Protein AF-A0A356ETX1-F1 (afdb_monomer_lite)

Structure (mmCIF, N/CA/C/O backbone):
data_AF-A0A356ETX1-F1
#
_entry.id   AF-A0A356ETX1-F1
#
loop_
_atom_site.group_PDB
_atom_site.id
_atom_site.type_symbol
_atom_site.label_atom_id
_atom_site.label_alt_id
_atom_site.label_comp_id
_atom_site.label_asym_id
_atom_site.label_entity_id
_atom_site.label_seq_id
_atom_site.pdbx_PDB_ins_code
_atom_site.Cartn_x
_atom_site.Cartn_y
_atom_site.Cartn_z
_atom_site.occupancy
_atom_site.B_iso_or_equiv
_atom_site.auth_seq_id
_atom_site.auth_comp_id
_atom_site.auth_asym_id
_atom_site.auth_atom_id
_atom_site.pdbx_PDB_model_num
ATOM 1 N N . MET A 1 1 ? 10.635 25.408 68.550 1.00 41.34 1 MET A N 1
ATOM 2 C CA . MET A 1 1 ? 9.910 24.562 67.576 1.00 41.34 1 MET A CA 1
ATOM 3 C C . MET A 1 1 ? 9.405 25.458 66.459 1.00 41.34 1 MET A C 1
ATOM 5 O O . MET A 1 1 ? 8.702 26.407 66.769 1.00 41.34 1 MET A O 1
ATOM 9 N N . GLY A 1 2 ? 9.801 25.192 65.211 1.00 39.19 2 GLY A N 1
ATOM 10 C CA . GLY A 1 2 ? 9.292 25.885 64.019 1.00 39.19 2 GLY A CA 1
ATOM 11 C C . GLY A 1 2 ? 10.387 26.223 63.004 1.00 39.19 2 GLY A C 1
ATOM 12 O O . GLY A 1 2 ? 10.872 27.346 62.981 1.00 39.19 2 GLY A O 1
ATOM 13 N N . ASN A 1 3 ? 10.790 25.242 62.192 1.00 39.66 3 ASN A N 1
ATOM 14 C CA . ASN A 1 3 ? 11.638 25.442 61.012 1.00 39.66 3 ASN A CA 1
ATOM 15 C C . ASN A 1 3 ? 10.807 26.075 59.884 1.00 39.66 3 ASN A C 1
ATOM 17 O O . ASN A 1 3 ? 9.763 25.526 59.546 1.00 39.66 3 ASN A O 1
ATOM 21 N N . SER A 1 4 ? 11.313 27.126 59.235 1.00 43.81 4 SER A N 1
ATOM 22 C CA . SER A 1 4 ? 10.838 27.556 57.910 1.00 43.81 4 SER A CA 1
ATOM 23 C C . SER A 1 4 ? 12.033 27.733 56.981 1.00 43.81 4 SER A C 1
ATOM 25 O O . SER A 1 4 ? 12.685 28.773 56.958 1.00 43.81 4 SER A O 1
ATOM 27 N N . ALA A 1 5 ? 12.340 26.673 56.233 1.00 49.62 5 ALA A N 1
ATOM 28 C CA . ALA A 1 5 ? 13.295 26.697 55.137 1.00 49.62 5 ALA A CA 1
ATOM 29 C C . ALA A 1 5 ? 12.621 27.327 53.907 1.00 49.62 5 ALA A C 1
ATOM 31 O O . ALA A 1 5 ? 11.748 26.723 53.287 1.00 49.62 5 ALA A O 1
ATOM 32 N N . GLY A 1 6 ? 13.016 28.553 53.561 1.00 46.97 6 GLY A N 1
ATOM 33 C CA . GLY A 1 6 ? 12.637 29.199 52.306 1.00 46.97 6 GLY A CA 1
ATOM 34 C C . GLY A 1 6 ? 13.369 28.545 51.135 1.00 46.97 6 GLY A C 1
ATOM 35 O O . GLY A 1 6 ? 14.518 28.878 50.849 1.00 46.97 6 GLY A O 1
ATOM 36 N N . GLY A 1 7 ? 12.718 27.586 50.476 1.00 42.19 7 GLY A N 1
ATOM 37 C CA . GLY A 1 7 ? 13.230 26.924 49.278 1.00 42.19 7 GLY A CA 1
ATOM 38 C C . GLY A 1 7 ? 13.263 27.879 48.085 1.00 42.19 7 GLY A C 1
ATOM 39 O O . GLY A 1 7 ? 12.236 28.181 47.484 1.00 42.19 7 GLY A O 1
ATOM 40 N N . ARG A 1 8 ? 14.464 28.355 47.746 1.00 51.53 8 ARG A N 1
ATOM 41 C CA . ARG A 1 8 ? 14.774 29.124 46.536 1.00 51.53 8 ARG A CA 1
ATOM 42 C C . ARG A 1 8 ? 14.664 28.205 45.317 1.00 51.53 8 ARG A C 1
ATOM 44 O O . ARG A 1 8 ? 15.581 27.426 45.059 1.00 51.53 8 ARG A O 1
ATOM 51 N N . TRP A 1 9 ? 13.565 28.295 44.572 1.00 48.69 9 TRP A N 1
ATOM 52 C CA . TRP A 1 9 ? 13.439 27.658 43.259 1.00 48.69 9 TRP A CA 1
ATOM 53 C C . TRP A 1 9 ? 14.529 28.213 42.335 1.00 48.69 9 TRP A C 1
ATOM 55 O O . TRP A 1 9 ? 14.618 29.419 42.106 1.00 48.69 9 TRP A O 1
ATOM 65 N N . ARG A 1 10 ? 15.432 27.340 41.887 1.00 53.22 10 ARG A N 1
ATOM 66 C CA . ARG A 1 10 ? 16.533 27.673 40.981 1.00 53.22 10 ARG A CA 1
ATOM 67 C C . ARG A 1 10 ? 16.029 27.410 39.561 1.00 53.22 10 ARG A C 1
ATOM 69 O O . ARG A 1 10 ? 15.698 26.269 39.255 1.00 53.22 10 ARG A O 1
ATOM 76 N N . ASN A 1 11 ? 15.934 28.447 38.729 1.00 45.84 11 ASN A N 1
ATOM 77 C CA . ASN A 1 11 ? 15.558 28.299 37.323 1.00 45.84 11 ASN A CA 1
ATOM 78 C C . ASN A 1 11 ? 16.663 27.527 36.592 1.00 45.84 11 ASN A C 1
ATOM 80 O O . ASN A 1 11 ? 17.777 28.023 36.440 1.00 45.84 11 ASN A O 1
ATOM 84 N N . VAL A 1 12 ? 16.353 26.300 36.177 1.00 53.78 12 VAL A N 1
ATOM 85 C CA . VAL A 1 12 ? 17.160 25.490 35.256 1.00 53.78 12 VAL A CA 1
ATOM 86 C C . VAL A 1 12 ? 16.820 25.963 33.844 1.00 53.78 12 VAL A C 1
ATOM 88 O O . VAL A 1 12 ? 16.035 25.331 33.151 1.00 53.78 12 VAL A O 1
ATOM 91 N N . GLN A 1 13 ? 17.290 27.150 33.463 1.00 53.28 13 GLN A N 1
ATOM 92 C CA . GLN A 1 13 ? 17.103 27.661 32.096 1.00 53.28 13 GLN A CA 1
ATOM 93 C C . GLN A 1 13 ? 18.390 28.157 31.434 1.00 53.28 13 GLN A C 1
ATOM 95 O O . GLN A 1 13 ? 18.334 28.613 30.300 1.00 53.28 13 GLN A O 1
ATOM 100 N N . ASP A 1 14 ? 19.548 27.966 32.064 1.00 50.66 14 ASP A N 1
ATOM 101 C CA . ASP A 1 14 ? 20.833 28.175 31.397 1.00 50.66 14 ASP A CA 1
ATOM 102 C C . ASP A 1 14 ? 21.378 26.809 30.971 1.00 50.66 14 ASP A C 1
ATOM 104 O O . ASP A 1 14 ? 22.128 26.142 31.685 1.00 50.66 14 ASP A O 1
ATOM 108 N N . SER A 1 15 ? 20.901 26.316 29.834 1.00 53.16 15 SER A N 1
ATOM 109 C CA . SER A 1 15 ? 21.459 25.143 29.163 1.00 53.16 15 SER A CA 1
ATOM 110 C C . SER A 1 15 ? 21.440 25.416 27.665 1.00 53.16 15 SER A C 1
ATOM 112 O O . SER A 1 15 ? 20.419 25.232 27.012 1.00 53.16 15 SER A O 1
ATOM 114 N N . ASP A 1 16 ? 22.582 25.865 27.143 1.00 51.66 16 ASP A N 1
ATOM 115 C CA . ASP A 1 16 ? 22.90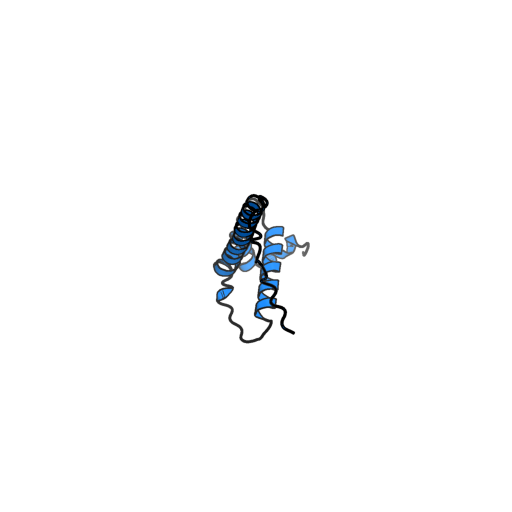7 26.070 25.718 1.00 51.66 16 ASP A CA 1
ATOM 116 C C . ASP A 1 16 ? 22.959 24.735 24.928 1.00 51.66 16 ASP A C 1
ATOM 118 O O . ASP A 1 16 ? 23.848 24.492 24.119 1.00 51.66 16 ASP A O 1
ATOM 122 N N . ALA A 1 17 ? 22.018 23.826 25.191 1.00 53.47 17 ALA A N 1
ATOM 123 C CA . ALA A 1 17 ? 21.971 22.464 24.657 1.00 53.47 17 ALA A CA 1
ATOM 124 C C . ALA A 1 17 ? 20.646 22.163 23.930 1.00 53.47 17 ALA A C 1
ATOM 126 O O . ALA A 1 17 ? 20.170 21.035 23.996 1.00 53.47 17 ALA A O 1
ATOM 127 N N . GLY A 1 18 ? 20.013 23.167 23.314 1.00 54.34 18 GLY A N 1
ATOM 128 C CA . GLY A 1 18 ? 18.612 23.058 22.882 1.00 54.34 18 GLY A CA 1
ATOM 129 C C . GLY A 1 18 ? 18.242 23.785 21.591 1.00 54.34 18 GLY A C 1
ATOM 130 O O . GLY A 1 18 ? 17.168 24.366 21.522 1.00 54.34 18 GLY A O 1
ATOM 131 N N . GLN A 1 19 ? 19.127 23.859 20.591 1.00 53.47 19 GLN A N 1
ATOM 132 C CA . GLN A 1 19 ? 18.744 24.380 19.258 1.00 53.47 19 GLN A CA 1
ATOM 133 C C . GLN A 1 19 ? 19.027 23.391 18.119 1.00 53.47 19 GLN A C 1
ATOM 135 O O . GLN A 1 19 ? 18.406 23.436 17.053 1.00 53.47 19 GLN A O 1
ATOM 140 N N . ASP A 1 20 ? 19.986 22.503 18.325 1.00 54.62 20 ASP A N 1
ATOM 141 C CA . ASP A 1 20 ? 20.451 21.464 17.418 1.00 54.62 20 ASP A CA 1
ATOM 142 C C . ASP A 1 20 ? 19.594 20.185 17.494 1.00 54.62 20 ASP A C 1
ATOM 144 O O 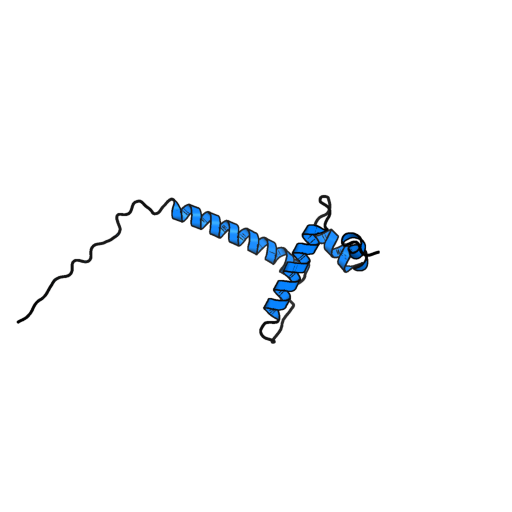. ASP A 1 20 ? 19.405 19.516 16.473 1.00 54.62 20 ASP A O 1
ATOM 148 N N . ASP A 1 21 ? 18.961 19.915 18.637 1.00 63.53 21 ASP A N 1
ATOM 149 C CA . ASP A 1 21 ? 17.955 18.862 18.823 1.00 63.53 21 ASP A CA 1
ATOM 150 C C . ASP A 1 21 ? 16.585 19.237 18.219 1.00 63.53 21 ASP A C 1
ATOM 152 O O . ASP A 1 21 ? 15.960 18.420 17.534 1.00 63.53 21 ASP A O 1
ATOM 156 N N . GLU A 1 22 ? 16.151 20.492 18.364 1.00 63.88 22 GLU A N 1
ATOM 157 C CA . GLU A 1 22 ? 14.875 21.001 17.850 1.00 63.88 22 GLU A CA 1
ATOM 158 C C . GLU A 1 22 ? 14.809 20.949 16.316 1.00 63.88 22 GLU A C 1
ATOM 160 O O . GLU A 1 22 ? 13.785 20.588 15.723 1.00 63.88 22 GLU A O 1
ATOM 165 N N . ARG A 1 23 ? 15.925 21.262 15.641 1.00 69.19 23 ARG A N 1
ATOM 166 C CA . ARG A 1 23 ? 16.029 21.164 14.175 1.00 69.19 23 ARG A CA 1
ATOM 167 C C . ARG A 1 23 ? 15.957 19.717 13.700 1.00 69.19 23 ARG A C 1
ATOM 169 O O . ARG A 1 23 ? 15.261 19.442 12.721 1.00 69.19 23 ARG A O 1
ATOM 176 N N . GLY A 1 24 ? 16.638 18.803 14.394 1.00 76.75 24 GLY A N 1
ATOM 177 C CA . GLY A 1 24 ? 16.587 17.369 14.107 1.00 76.75 24 GLY A CA 1
ATOM 178 C C . GLY A 1 24 ? 15.177 16.802 14.275 1.00 76.75 24 GLY A C 1
ATOM 179 O O . GLY A 1 24 ? 14.675 16.118 13.380 1.00 76.75 24 GLY A O 1
ATOM 180 N N . ALA A 1 25 ? 14.497 17.173 15.362 1.00 78.88 25 ALA A N 1
ATOM 181 C CA . ALA A 1 25 ? 13.109 16.802 15.613 1.00 78.88 25 ALA A CA 1
ATOM 182 C C . ALA A 1 25 ? 12.165 17.341 14.524 1.00 78.88 25 ALA A C 1
ATOM 184 O O . ALA A 1 25 ? 11.345 16.594 13.996 1.00 78.88 25 ALA A O 1
ATOM 185 N N . SER A 1 26 ? 12.310 18.605 14.118 1.00 81.19 26 SER A N 1
ATOM 186 C CA . SER A 1 26 ? 11.483 19.216 13.065 1.00 81.19 26 SER A CA 1
ATOM 187 C C . SER A 1 26 ? 11.650 18.534 11.701 1.00 81.19 26 SER A C 1
ATOM 189 O O . SER A 1 26 ? 10.660 18.273 11.011 1.00 81.19 26 SER A O 1
ATOM 191 N N . ILE A 1 27 ? 12.885 18.193 11.315 1.00 87.06 27 ILE A N 1
ATOM 192 C CA . ILE A 1 27 ? 13.164 17.460 10.069 1.00 87.06 27 ILE A CA 1
ATOM 193 C C . ILE A 1 27 ? 12.557 16.057 10.128 1.00 87.06 27 ILE A C 1
ATOM 195 O O . ILE A 1 27 ? 11.903 15.638 9.172 1.00 87.06 27 ILE A O 1
ATOM 199 N N . TYR A 1 28 ? 12.725 15.354 11.250 1.00 86.62 28 TYR A N 1
ATOM 200 C CA . TYR A 1 28 ? 12.163 14.020 11.441 1.00 86.62 28 TYR A CA 1
ATOM 201 C C . TYR A 1 28 ? 10.633 14.030 11.373 1.00 86.62 28 TYR A C 1
ATOM 203 O O . TYR A 1 28 ? 10.049 13.255 10.620 1.00 86.62 28 TYR A O 1
ATOM 211 N N . ILE A 1 29 ? 9.985 14.953 12.089 1.00 84.75 29 ILE A N 1
ATOM 212 C CA . ILE A 1 29 ? 8.526 15.108 12.091 1.00 84.75 29 ILE A CA 1
ATOM 213 C C . ILE A 1 29 ? 8.027 15.379 10.669 1.00 84.75 29 ILE A C 1
ATOM 215 O O . ILE A 1 29 ? 7.116 14.707 10.194 1.00 84.75 29 ILE A O 1
ATOM 219 N N . ARG A 1 30 ? 8.646 16.319 9.943 1.00 85.69 30 ARG A N 1
ATOM 220 C CA . ARG A 1 30 ? 8.264 16.615 8.553 1.00 85.69 30 ARG A CA 1
ATOM 221 C C . ARG A 1 30 ? 8.465 15.419 7.623 1.00 85.69 30 ARG A C 1
ATOM 223 O O . ARG A 1 30 ? 7.606 15.173 6.782 1.00 85.69 30 ARG A O 1
ATOM 230 N N . GLY A 1 31 ? 9.568 14.685 7.769 1.00 85.69 31 GLY A N 1
ATOM 231 C CA . GLY A 1 31 ? 9.840 13.477 6.988 1.00 85.69 31 GLY A CA 1
ATOM 232 C C . GLY A 1 31 ? 8.827 12.364 7.259 1.00 85.69 31 GLY A C 1
ATOM 233 O O . GLY A 1 31 ? 8.320 11.759 6.317 1.00 85.69 31 GLY A O 1
ATOM 234 N N . HIS A 1 32 ? 8.474 12.149 8.528 1.00 80.06 32 HIS A N 1
ATOM 235 C CA . HIS A 1 32 ? 7.447 11.195 8.942 1.00 80.06 32 HIS A CA 1
ATOM 236 C C . HIS A 1 32 ? 6.094 11.507 8.284 1.00 80.06 32 HIS A C 1
ATOM 238 O O . HIS A 1 32 ? 5.533 10.643 7.611 1.00 80.06 32 HIS A O 1
ATOM 244 N N . TRP A 1 33 ? 5.645 12.768 8.349 1.00 87.50 33 TRP A N 1
ATOM 245 C CA . TRP A 1 33 ? 4.402 13.204 7.702 1.00 87.50 33 TRP A CA 1
ATOM 246 C C . TRP A 1 33 ? 4.432 13.098 6.176 1.00 87.50 33 TRP A C 1
ATOM 248 O O . TRP A 1 33 ? 3.399 12.851 5.564 1.00 87.50 33 TRP A O 1
ATOM 258 N N . GLN A 1 34 ? 5.586 13.287 5.525 1.00 83.75 34 GLN A N 1
ATOM 259 C CA . GLN A 1 34 ? 5.669 13.106 4.071 1.00 83.75 34 GLN A CA 1
ATOM 260 C C . GLN A 1 34 ? 5.446 11.653 3.656 1.00 83.75 34 GLN A C 1
ATOM 262 O O . GLN A 1 34 ? 4.777 11.407 2.654 1.00 83.75 34 GLN A O 1
ATOM 267 N N . VAL A 1 35 ? 5.994 10.699 4.409 1.00 80.44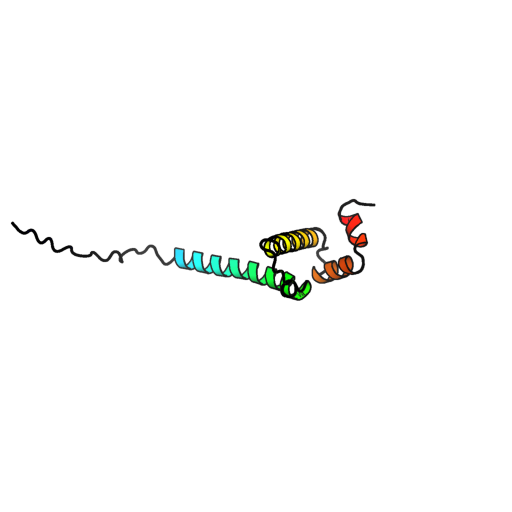 35 VAL A N 1
ATOM 268 C CA . VAL A 1 35 ? 5.784 9.272 4.137 1.00 80.44 35 VAL A CA 1
ATOM 269 C C . VAL A 1 35 ? 4.320 8.905 4.353 1.00 80.44 35 VAL A C 1
ATOM 271 O O . VAL A 1 35 ? 3.718 8.294 3.472 1.00 80.44 35 VAL A O 1
ATOM 274 N N . GLU A 1 36 ? 3.748 9.331 5.479 1.00 80.25 36 GLU A N 1
ATOM 275 C CA . GLU A 1 36 ? 2.349 9.083 5.825 1.00 80.25 36 GLU A CA 1
ATOM 276 C C . GLU A 1 36 ? 1.385 9.699 4.795 1.00 80.25 36 GLU A C 1
ATOM 278 O O . GLU A 1 36 ? 0.530 9.000 4.260 1.00 80.25 36 GLU A O 1
ATOM 283 N N . ASN A 1 37 ? 1.587 10.958 4.396 1.00 83.12 37 ASN A N 1
ATOM 284 C CA . ASN A 1 37 ? 0.749 11.611 3.384 1.00 83.12 37 ASN A CA 1
ATOM 285 C C . ASN A 1 37 ? 0.818 10.924 2.012 1.00 83.12 37 ASN A C 1
ATOM 287 O O . ASN A 1 37 ? -0.182 10.867 1.299 1.00 83.12 37 ASN A O 1
ATOM 291 N N . CYS A 1 38 ? 1.992 10.429 1.609 1.00 78.50 38 CYS A N 1
ATOM 292 C CA . CYS A 1 38 ? 2.140 9.697 0.351 1.00 78.50 38 CYS A CA 1
ATOM 293 C C . CYS A 1 38 ? 1.460 8.323 0.397 1.00 78.50 38 CYS A C 1
ATOM 295 O O . CYS A 1 38 ? 0.965 7.870 -0.635 1.00 78.50 38 CYS A O 1
ATOM 297 N N . LEU A 1 39 ? 1.470 7.661 1.558 1.00 78.12 39 LEU A N 1
ATOM 298 C CA . LEU A 1 39 ? 0.775 6.395 1.773 1.00 78.12 39 LEU A CA 1
ATOM 299 C C . LEU A 1 39 ? -0.743 6.604 1.708 1.00 78.12 39 LEU A C 1
ATOM 301 O O . LEU A 1 39 ? -1.379 6.038 0.820 1.00 78.12 39 LEU A O 1
ATOM 305 N N . HIS A 1 40 ? -1.271 7.515 2.532 1.00 76.88 40 HIS A N 1
ATOM 306 C CA . HIS A 1 40 ? -2.696 7.870 2.560 1.00 76.88 40 HIS A CA 1
ATOM 307 C C . HIS A 1 40 ? -3.198 8.341 1.195 1.00 76.88 40 HIS A C 1
ATOM 309 O O . HIS A 1 40 ? -4.262 7.937 0.749 1.00 76.88 40 HIS A O 1
ATOM 315 N N . PHE A 1 41 ? -2.408 9.114 0.436 1.00 79.56 41 PHE A N 1
ATOM 316 C CA . PHE A 1 41 ? -2.819 9.513 -0.916 1.00 79.56 41 PHE A CA 1
ATOM 317 C C . PHE A 1 41 ? -3.057 8.319 -1.852 1.00 79.56 41 PHE A C 1
ATOM 319 O O . PHE A 1 41 ? -3.939 8.382 -2.707 1.00 79.56 41 PHE A O 1
ATOM 326 N N . ILE A 1 42 ? -2.265 7.251 -1.744 1.00 79.31 42 ILE A N 1
ATOM 327 C CA . ILE A 1 42 ? -2.443 6.060 -2.579 1.00 79.31 42 ILE A CA 1
ATOM 328 C C . ILE A 1 42 ? -3.659 5.268 -2.095 1.00 79.31 42 ILE A C 1
ATOM 330 O O . ILE A 1 42 ? -4.531 4.954 -2.905 1.00 79.31 42 ILE A O 1
ATOM 334 N N . GLU A 1 43 ? -3.732 4.975 -0.798 1.00 79.75 43 GLU A N 1
ATOM 335 C CA . GLU A 1 43 ? -4.778 4.115 -0.237 1.00 79.75 43 GLU A CA 1
ATOM 336 C C . GLU A 1 43 ? -6.163 4.794 -0.276 1.00 79.75 43 GLU A C 1
ATOM 338 O O . GLU A 1 43 ? -7.103 4.239 -0.859 1.00 79.75 43 GLU A O 1
ATOM 343 N N . ASP A 1 44 ? -6.277 6.049 0.170 1.00 79.56 44 ASP A N 1
ATOM 344 C CA . ASP A 1 44 ? -7.545 6.793 0.181 1.00 79.56 44 ASP A CA 1
ATOM 345 C C . ASP A 1 44 ? -8.034 7.110 -1.231 1.00 79.56 44 ASP A C 1
ATOM 347 O O . ASP A 1 44 ? -9.225 7.030 -1.541 1.00 79.56 44 ASP A O 1
ATOM 351 N N . ARG A 1 45 ? -7.125 7.523 -2.125 1.00 78.56 45 ARG A N 1
ATOM 352 C CA . ARG A 1 45 ? -7.527 8.083 -3.422 1.00 78.56 45 ARG A CA 1
ATOM 353 C C . ARG A 1 45 ? -7.666 7.034 -4.514 1.00 78.56 45 ARG A C 1
ATOM 355 O O . ARG A 1 45 ? -8.447 7.262 -5.439 1.00 78.56 45 ARG A O 1
ATOM 362 N N . TRP A 1 46 ? -6.871 5.964 -4.490 1.00 82.12 46 TRP A N 1
ATOM 363 C CA . TRP A 1 46 ? -6.875 4.959 -5.561 1.00 82.12 46 TRP A CA 1
ATOM 364 C C . TRP A 1 46 ? -7.689 3.727 -5.191 1.00 82.12 46 TRP A C 1
ATOM 366 O O . TRP A 1 46 ? -8.384 3.202 -6.058 1.00 82.12 46 TRP A O 1
ATOM 376 N N . TRP A 1 47 ? -7.641 3.300 -3.929 1.00 84.19 47 TRP A N 1
ATOM 377 C CA . TRP A 1 47 ? -8.370 2.120 -3.457 1.00 84.19 47 TRP A CA 1
ATOM 378 C C . TRP A 1 47 ? -9.648 2.445 -2.695 1.00 84.19 47 TRP A C 1
ATOM 380 O O . TRP A 1 47 ? -10.401 1.525 -2.373 1.00 84.19 47 TRP A O 1
ATOM 390 N N . ASP A 1 48 ? -9.932 3.735 -2.490 1.00 84.94 48 ASP A N 1
ATOM 391 C CA . ASP A 1 48 ? -11.133 4.193 -1.790 1.00 84.94 48 ASP A CA 1
ATOM 392 C C . ASP A 1 48 ? -11.205 3.534 -0.398 1.00 84.94 48 ASP A C 1
ATOM 394 O O . ASP A 1 48 ? -12.260 3.059 0.033 1.00 84.94 48 ASP A O 1
ATOM 398 N N . GLU A 1 49 ? -10.047 3.428 0.277 1.00 84.38 49 GLU A N 1
ATOM 399 C CA . GLU A 1 49 ? -9.923 2.780 1.589 1.00 84.38 49 GLU A CA 1
ATOM 400 C C . GLU A 1 49 ? -10.940 3.375 2.569 1.00 84.38 49 GLU A C 1
ATOM 402 O O . GLU A 1 49 ? -11.720 2.630 3.159 1.00 84.38 49 GLU A O 1
ATOM 407 N N . ASP A 1 50 ? -11.051 4.705 2.607 1.00 83.38 50 ASP A N 1
ATOM 408 C CA . ASP A 1 50 ? -11.993 5.474 3.428 1.00 83.38 50 ASP A CA 1
ATOM 409 C C . ASP A 1 50 ? -13.479 5.117 3.232 1.00 83.38 50 ASP A C 1
ATOM 411 O O . ASP A 1 50 ? -14.300 5.311 4.137 1.00 83.38 50 ASP A O 1
ATOM 415 N N . ARG A 1 51 ? -13.878 4.575 2.071 1.00 85.00 51 ARG A N 1
ATOM 416 C CA . ARG A 1 51 ? -15.255 4.076 1.896 1.00 85.00 51 ARG A CA 1
ATOM 417 C C . ARG A 1 51 ? -15.519 2.782 2.651 1.00 85.00 51 ARG A C 1
ATOM 419 O O . ARG A 1 51 ? -16.688 2.431 2.856 1.00 85.00 51 ARG A O 1
ATOM 426 N N . HIS A 1 52 ? -14.479 2.061 3.050 1.00 84.00 52 HIS A N 1
ATOM 427 C CA . HIS A 1 52 ? -14.610 0.827 3.800 1.00 84.00 52 HIS A CA 1
ATOM 428 C C . HIS A 1 52 ? -14.914 1.147 5.260 1.00 84.00 52 HIS A C 1
ATOM 430 O O . HIS A 1 52 ? -14.047 1.436 6.076 1.00 84.00 52 HIS A O 1
ATOM 436 N N . TYR A 1 53 ? -16.190 1.038 5.615 1.00 85.88 53 TYR A N 1
ATOM 437 C CA . TYR A 1 53 ? -16.636 1.193 6.990 1.00 85.88 53 TYR A CA 1
ATOM 438 C C . TYR A 1 53 ? -16.964 -0.161 7.621 1.00 85.88 53 TYR A C 1
ATOM 440 O O . TYR A 1 53 ? -17.752 -0.949 7.091 1.00 85.88 53 TYR A O 1
ATOM 448 N N . THR A 1 54 ? -16.417 -0.411 8.811 1.00 84.31 54 THR A N 1
ATOM 449 C CA . THR A 1 54 ? -16.730 -1.599 9.608 1.00 84.31 54 THR A CA 1
ATOM 450 C C . THR A 1 54 ? -17.011 -1.247 11.061 1.00 84.31 54 THR A C 1
ATOM 452 O O . THR A 1 54 ? -16.343 -0.418 11.667 1.00 84.31 54 THR A O 1
ATOM 455 N N . LYS A 1 55 ? -18.005 -1.923 11.647 1.00 89.69 55 LYS A N 1
ATOM 456 C CA . LYS A 1 55 ? -18.328 -1.833 13.081 1.00 89.69 55 LYS A CA 1
ATOM 457 C C . LYS A 1 55 ? -17.605 -2.890 13.919 1.00 89.69 55 LYS A C 1
ATOM 459 O O . LYS A 1 55 ? -17.773 -2.923 15.135 1.00 89.69 55 LYS A O 1
ATOM 464 N N . ARG A 1 56 ? -16.866 -3.805 13.278 1.00 91.56 56 ARG A N 1
ATOM 465 C CA . ARG A 1 56 ? -16.154 -4.887 13.966 1.00 91.56 56 ARG A CA 1
ATOM 466 C C . ARG A 1 56 ? -14.787 -4.380 14.437 1.00 91.56 56 ARG A C 1
ATOM 468 O O . ARG A 1 56 ? -14.008 -3.943 13.588 1.00 91.56 56 ARG A O 1
ATOM 475 N N . PRO A 1 57 ? -14.473 -4.459 15.742 1.00 87.81 57 PRO A N 1
ATOM 476 C CA . PRO A 1 57 ? -13.163 -4.056 16.241 1.00 87.81 57 PRO A CA 1
ATOM 477 C C . PRO A 1 57 ? -12.062 -4.921 15.610 1.00 87.81 57 PRO A C 1
ATOM 479 O O . PRO A 1 57 ? -12.279 -6.101 15.339 1.00 87.81 57 PRO A O 1
ATOM 482 N N . GLY A 1 58 ? -10.903 -4.321 15.335 1.00 87.31 58 GLY A N 1
ATOM 483 C CA . GLY A 1 58 ? -9.742 -4.992 14.730 1.00 87.31 58 GLY A CA 1
ATOM 484 C C . GLY A 1 58 ? -9.833 -5.251 13.220 1.00 87.31 58 GLY A C 1
ATOM 485 O O . GLY A 1 58 ? -8.814 -5.526 12.588 1.00 87.31 58 GLY A O 1
ATOM 486 N N . LEU A 1 59 ? -11.015 -5.128 12.598 1.00 89.50 59 LEU A N 1
ATOM 487 C CA . LEU A 1 59 ? -11.139 -5.339 11.152 1.00 89.50 59 LEU A CA 1
ATOM 488 C C . LEU A 1 59 ? -10.529 -4.184 10.346 1.00 89.50 59 LEU A C 1
ATOM 490 O O . LEU A 1 59 ? -9.950 -4.439 9.299 1.00 89.50 59 LEU A O 1
ATOM 494 N N . ALA A 1 60 ? -10.616 -2.950 10.852 1.00 86.81 60 ALA A N 1
ATOM 495 C CA . ALA A 1 60 ? -9.949 -1.794 10.245 1.00 86.81 60 ALA A CA 1
ATOM 496 C C . ALA A 1 60 ? -8.422 -1.988 10.213 1.00 86.81 60 ALA A C 1
ATOM 498 O O . ALA A 1 60 ? -7.809 -1.867 9.163 1.00 86.81 60 ALA A O 1
ATOM 499 N N . GLU A 1 61 ? -7.825 -2.402 11.333 1.00 89.00 61 GLU A N 1
ATOM 500 C CA . GLU A 1 61 ? -6.389 -2.702 11.417 1.00 89.00 61 GLU A CA 1
ATOM 501 C C . GLU A 1 61 ? -5.981 -3.852 10.484 1.00 89.00 61 GLU A C 1
ATOM 503 O O . GLU A 1 61 ? -4.986 -3.762 9.770 1.00 89.00 61 GLU A O 1
ATOM 508 N N . SER A 1 62 ? -6.779 -4.923 10.441 1.00 91.31 62 SER A N 1
ATOM 509 C CA . SER A 1 62 ? -6.524 -6.052 9.537 1.00 91.31 62 SER A CA 1
ATOM 510 C C . SER A 1 62 ? -6.597 -5.635 8.066 1.00 91.31 62 SER A C 1
ATOM 512 O O . SER A 1 62 ? -5.816 -6.119 7.251 1.00 91.31 62 SER A O 1
ATOM 514 N N . PHE A 1 63 ? -7.532 -4.747 7.720 1.00 89.56 63 PHE A N 1
ATOM 515 C CA . PHE A 1 63 ? -7.673 -4.220 6.368 1.00 89.56 63 PHE A CA 1
ATOM 516 C C . PHE A 1 63 ? -6.480 -3.342 5.987 1.00 89.56 63 PHE A C 1
ATOM 518 O O . PHE A 1 63 ? -5.857 -3.618 4.966 1.00 89.56 63 PHE A O 1
ATOM 525 N N . ALA A 1 64 ? -6.081 -2.417 6.863 1.00 87.69 64 ALA A N 1
ATOM 526 C CA . ALA A 1 64 ? -4.889 -1.592 6.677 1.00 87.69 64 ALA A CA 1
ATOM 527 C C . ALA A 1 64 ? -3.615 -2.444 6.517 1.00 87.69 64 ALA A C 1
ATOM 529 O O . ALA A 1 64 ? -2.745 -2.155 5.698 1.00 87.69 64 ALA A O 1
ATOM 530 N N . ALA A 1 65 ? -3.481 -3.545 7.264 1.00 91.06 65 ALA A N 1
ATOM 531 C CA . ALA A 1 65 ? -2.354 -4.462 7.092 1.00 91.06 65 ALA A CA 1
ATOM 532 C C . ALA A 1 65 ? -2.360 -5.143 5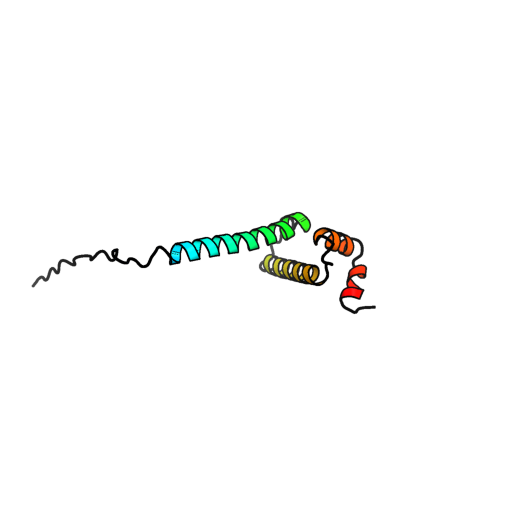.708 1.00 91.06 65 ALA A C 1
ATOM 534 O O . ALA A 1 65 ? -1.304 -5.331 5.099 1.00 91.06 65 ALA A O 1
ATOM 535 N N . LEU A 1 66 ? -3.542 -5.502 5.196 1.00 91.50 66 LEU A N 1
ATOM 536 C CA . LEU A 1 66 ? -3.700 -6.114 3.876 1.00 91.50 66 LEU A CA 1
ATOM 537 C C . LEU A 1 66 ? -3.422 -5.125 2.737 1.00 91.50 66 LEU A C 1
ATOM 539 O O . LEU A 1 66 ? -2.732 -5.502 1.789 1.00 91.50 66 LEU A O 1
ATOM 543 N N . THR A 1 67 ? -3.908 -3.884 2.821 1.00 90.25 67 THR A N 1
ATOM 544 C CA . THR A 1 67 ? -3.638 -2.842 1.814 1.00 90.25 67 THR A CA 1
ATOM 545 C C . THR A 1 67 ? -2.149 -2.503 1.777 1.00 90.25 67 THR A C 1
ATOM 547 O O . THR A 1 67 ? -1.531 -2.561 0.712 1.00 90.25 67 THR A O 1
ATOM 550 N N . ASN A 1 68 ? -1.512 -2.336 2.937 1.00 90.00 68 ASN A N 1
ATOM 551 C CA . ASN A 1 68 ? -0.068 -2.118 3.028 1.00 90.00 68 ASN A CA 1
ATOM 552 C C . ASN A 1 68 ? 0.751 -3.277 2.431 1.00 90.00 68 ASN A C 1
ATOM 554 O O . ASN A 1 68 ? 1.748 -3.059 1.723 1.00 90.00 68 ASN A O 1
ATOM 558 N N . ALA A 1 69 ? 0.332 -4.524 2.674 1.00 92.19 69 ALA A N 1
ATOM 559 C CA . ALA A 1 69 ? 0.957 -5.697 2.068 1.00 92.19 69 ALA A CA 1
ATOM 560 C C . ALA A 1 69 ? 0.774 -5.707 0.541 1.00 92.19 69 ALA A C 1
ATOM 562 O O . ALA A 1 69 ? 1.745 -5.907 -0.194 1.00 92.19 69 ALA A O 1
ATOM 563 N N . ALA A 1 70 ? -0.436 -5.429 0.051 1.00 91.06 70 ALA A N 1
ATOM 564 C CA . ALA A 1 70 ? -0.729 -5.338 -1.376 1.00 91.06 70 ALA A CA 1
ATOM 565 C C . ALA A 1 70 ? 0.092 -4.232 -2.060 1.00 91.06 70 ALA A C 1
ATOM 567 O O . ALA A 1 70 ? 0.656 -4.458 -3.132 1.00 91.06 70 ALA A O 1
ATOM 568 N N . LEU A 1 71 ? 0.248 -3.067 -1.423 1.00 90.88 71 LEU A N 1
ATOM 569 C CA . LEU A 1 71 ? 1.037 -1.955 -1.951 1.00 90.88 71 LEU A CA 1
ATOM 570 C C . LEU A 1 71 ? 2.526 -2.306 -2.011 1.00 90.88 71 LEU A C 1
ATOM 572 O O . LEU A 1 71 ? 3.206 -1.992 -2.991 1.00 90.88 71 LEU A O 1
ATOM 576 N N . SER A 1 72 ? 3.038 -2.991 -0.988 1.00 91.50 72 SER 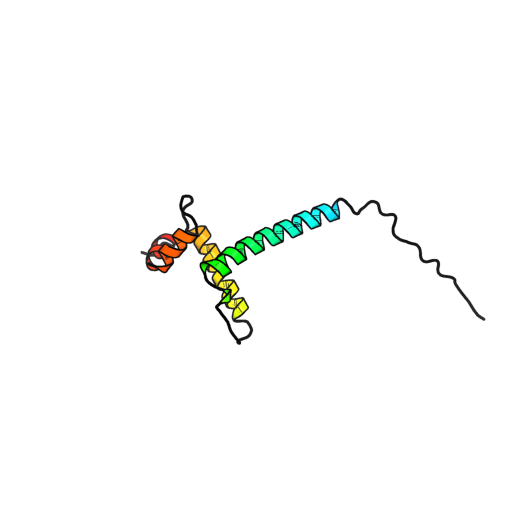A N 1
ATOM 577 C CA . SER A 1 72 ? 4.416 -3.493 -0.968 1.00 91.50 72 SER A CA 1
ATOM 578 C C . SER A 1 72 ? 4.667 -4.487 -2.105 1.00 91.50 72 SER A C 1
ATOM 580 O O . SER A 1 72 ? 5.673 -4.390 -2.811 1.00 91.50 72 SER A O 1
ATOM 582 N N . VAL A 1 73 ? 3.721 -5.395 -2.345 1.00 92.38 73 VAL A N 1
ATOM 583 C CA . VAL A 1 73 ? 3.766 -6.335 -3.471 1.00 92.38 73 VAL A CA 1
ATOM 584 C C . VAL A 1 73 ? 3.711 -5.597 -4.811 1.00 92.38 73 VAL A C 1
ATOM 586 O O . VAL A 1 73 ? 4.532 -5.865 -5.686 1.00 92.38 73 VAL A O 1
ATOM 589 N N . LEU A 1 74 ? 2.811 -4.624 -4.970 1.00 91.69 74 LEU A N 1
ATOM 590 C CA . LEU A 1 74 ? 2.707 -3.805 -6.179 1.00 91.69 74 LEU A CA 1
ATOM 591 C C . LEU A 1 74 ? 4.021 -3.059 -6.468 1.00 91.69 74 LEU A C 1
ATOM 593 O O . LEU A 1 74 ? 4.492 -3.045 -7.609 1.00 91.69 74 LEU A O 1
ATOM 597 N N . ARG A 1 75 ? 4.659 -2.504 -5.428 1.00 91.69 75 ARG A N 1
ATOM 598 C CA . ARG A 1 75 ? 5.984 -1.869 -5.510 1.00 91.69 75 ARG A CA 1
ATOM 599 C C . ARG A 1 75 ? 7.068 -2.838 -5.979 1.00 91.69 75 ARG A C 1
ATOM 601 O O . ARG A 1 75 ? 7.933 -2.422 -6.739 1.00 91.69 75 ARG A O 1
ATOM 608 N N . LEU A 1 76 ? 7.002 -4.111 -5.603 1.00 92.06 76 LEU A N 1
ATOM 609 C CA . LEU A 1 76 ? 7.967 -5.119 -6.046 1.00 92.06 76 LEU A CA 1
ATOM 610 C C . LEU A 1 76 ? 7.807 -5.485 -7.532 1.00 92.06 76 LEU A C 1
ATOM 612 O O . LEU A 1 76 ? 8.795 -5.750 -8.211 1.00 92.06 76 LEU A O 1
ATOM 616 N N . ILE A 1 77 ? 6.573 -5.505 -8.041 1.00 91.62 77 ILE A N 1
ATOM 617 C CA . ILE A 1 77 ? 6.265 -6.061 -9.370 1.00 91.62 77 ILE A CA 1
ATOM 618 C C . ILE A 1 77 ? 6.026 -5.015 -10.469 1.00 91.62 77 ILE A C 1
ATOM 620 O O . ILE A 1 77 ? 5.853 -5.384 -11.642 1.00 91.62 77 ILE A O 1
ATOM 624 N N . HIS A 1 78 ? 5.914 -3.729 -10.125 1.00 92.25 78 HIS A N 1
ATOM 625 C CA . HIS A 1 78 ? 5.730 -2.671 -11.118 1.00 92.25 78 HIS A CA 1
ATOM 626 C C . HIS A 1 78 ? 7.044 -2.392 -11.872 1.00 92.25 78 HIS A C 1
ATOM 628 O O . HIS A 1 78 ? 8.108 -2.325 -11.259 1.00 92.25 78 HIS A O 1
ATOM 634 N N . PRO A 1 79 ? 7.008 -2.246 -13.208 1.00 90.56 79 PRO A N 1
ATOM 635 C CA . PRO A 1 79 ? 8.206 -1.920 -13.967 1.00 90.56 79 PRO A CA 1
ATOM 636 C C . PRO A 1 79 ? 8.560 -0.430 -13.811 1.00 90.56 79 PRO A C 1
ATOM 638 O O . PRO A 1 79 ? 7.654 0.399 -13.722 1.00 90.56 79 PRO A O 1
ATOM 641 N N . PRO A 1 80 ? 9.852 -0.056 -13.877 1.00 90.19 80 PRO A N 1
ATOM 642 C CA . PRO A 1 80 ? 10.305 1.316 -13.614 1.00 90.19 80 PRO A CA 1
ATOM 643 C C . PRO A 1 80 ? 9.752 2.352 -14.606 1.00 90.19 80 PRO A C 1
ATOM 645 O O . PRO A 1 80 ? 9.617 3.523 -14.273 1.00 90.19 80 PRO A O 1
ATOM 648 N N . ASN A 1 81 ? 9.385 1.920 -15.817 1.00 93.31 81 ASN A N 1
ATOM 649 C CA . ASN A 1 81 ? 8.850 2.787 -16.872 1.00 93.31 81 ASN A CA 1
ATOM 650 C C . ASN A 1 81 ? 7.313 2.878 -16.867 1.00 93.31 81 ASN A C 1
ATOM 652 O O . ASN A 1 81 ? 6.722 3.349 -17.839 1.00 93.31 81 ASN A O 1
ATOM 656 N N . ARG A 1 82 ? 6.640 2.387 -15.819 1.00 90.75 82 ARG A N 1
ATOM 657 C CA . ARG A 1 82 ? 5.179 2.441 -15.689 1.00 90.75 82 ARG A CA 1
ATOM 658 C C . ARG A 1 82 ? 4.804 2.987 -14.310 1.00 90.75 82 ARG A C 1
ATOM 660 O O . ARG A 1 82 ? 5.316 2.482 -13.314 1.00 90.75 82 ARG A O 1
ATOM 667 N N . PRO A 1 83 ? 3.879 3.958 -14.216 1.00 90.38 83 PRO A N 1
ATOM 668 C CA . PRO A 1 83 ? 3.409 4.423 -12.915 1.00 90.38 83 PRO A CA 1
ATOM 669 C C . PRO A 1 83 ? 2.722 3.283 -12.148 1.00 90.38 83 PRO A C 1
ATOM 671 O O . PRO A 1 83 ? 2.068 2.431 -12.759 1.00 90.38 83 PRO A O 1
ATOM 674 N N . LEU A 1 84 ? 2.830 3.282 -10.810 1.00 90.31 84 LEU A N 1
ATOM 675 C CA . LEU A 1 84 ? 2.216 2.252 -9.955 1.00 90.31 84 LEU A CA 1
ATOM 676 C C . LEU A 1 84 ? 0.728 2.069 -10.270 1.00 90.31 84 LEU A C 1
ATOM 678 O O . LEU A 1 84 ? 0.293 0.945 -10.499 1.00 90.31 84 LEU A O 1
ATOM 682 N N . ARG A 1 85 ? -0.013 3.179 -10.387 1.00 89.88 85 ARG A N 1
ATOM 683 C CA . ARG A 1 85 ? -1.449 3.189 -10.693 1.00 89.88 85 ARG A CA 1
ATOM 684 C C . ARG A 1 85 ? -1.805 2.433 -11.977 1.00 89.88 85 ARG A C 1
ATOM 686 O O . ARG A 1 85 ? -2.757 1.673 -11.991 1.00 89.88 85 ARG A O 1
ATOM 693 N N . ALA A 1 86 ? -1.017 2.578 -13.043 1.00 90.81 86 ALA A N 1
ATOM 694 C CA . ALA A 1 86 ? -1.285 1.856 -14.291 1.00 90.81 86 ALA A CA 1
ATOM 695 C C . ALA A 1 86 ? -0.985 0.351 -14.177 1.00 90.81 86 ALA A C 1
ATOM 697 O O . ALA A 1 86 ? -1.531 -0.456 -14.925 1.00 90.81 86 ALA A O 1
ATOM 698 N N . THR A 1 87 ? -0.082 -0.040 -13.272 1.00 91.88 87 THR A N 1
ATOM 699 C CA . THR A 1 87 ? 0.153 -1.459 -12.970 1.00 91.88 87 THR A CA 1
ATOM 700 C C . THR A 1 87 ? -0.998 -2.028 -12.147 1.00 91.88 87 THR A C 1
ATOM 702 O O . THR A 1 87 ? -1.444 -3.131 -12.444 1.00 91.88 87 THR A O 1
ATOM 705 N N . ASP A 1 88 ? -1.493 -1.265 -11.173 1.00 92.00 88 ASP A N 1
ATOM 706 C CA . ASP A 1 88 ? -2.665 -1.606 -10.364 1.00 92.00 88 ASP A CA 1
ATOM 707 C C . ASP A 1 88 ? -3.916 -1.805 -11.230 1.00 92.00 88 ASP A C 1
ATOM 709 O O . ASP A 1 88 ? -4.483 -2.890 -11.231 1.00 92.00 88 ASP A O 1
ATOM 713 N N . GLU A 1 89 ? -4.264 -0.832 -12.081 1.00 91.88 89 GLU A N 1
ATOM 714 C CA . GLU A 1 89 ? -5.423 -0.914 -12.990 1.00 91.88 89 GLU A CA 1
ATOM 715 C C . GLU A 1 89 ? -5.359 -2.140 -13.922 1.00 91.88 89 GLU A C 1
ATOM 717 O O . GLU A 1 89 ? -6.373 -2.786 -14.206 1.00 91.88 89 GLU A O 1
ATOM 722 N N . LEU A 1 90 ? -4.159 -2.504 -14.388 1.00 92.06 90 LEU A N 1
ATOM 723 C CA . LEU A 1 90 ? -3.953 -3.699 -15.210 1.00 92.06 90 LEU A CA 1
ATOM 724 C C . LEU A 1 90 ? -4.183 -4.990 -14.412 1.00 92.06 90 LEU A C 1
ATOM 726 O O . LEU A 1 90 ? -4.814 -5.917 -14.914 1.00 92.06 90 LEU A O 1
ATOM 730 N N . ILE A 1 91 ? -3.699 -5.057 -13.172 1.00 92.12 91 ILE A N 1
ATOM 731 C CA . ILE A 1 91 ? -3.903 -6.223 -12.304 1.00 92.12 91 ILE A CA 1
ATOM 732 C C . ILE A 1 91 ? -5.369 -6.311 -11.872 1.00 92.12 91 ILE A C 1
ATOM 734 O O . ILE A 1 91 ? -5.939 -7.395 -11.880 1.00 92.12 91 ILE A O 1
ATOM 738 N N . GLN A 1 92 ? -6.013 -5.189 -11.565 1.00 90.88 92 GLN A N 1
ATOM 739 C CA . GLN A 1 92 ? -7.421 -5.150 -11.180 1.00 90.88 92 GLN A CA 1
ATOM 740 C C . GLN A 1 92 ? -8.336 -5.613 -12.322 1.00 90.88 92 GLN A C 1
ATOM 742 O O . GLN A 1 92 ? -9.270 -6.380 -12.096 1.00 90.88 92 GLN A O 1
ATOM 747 N N . SER A 1 93 ? -8.056 -5.182 -13.556 1.00 94.31 93 SER A N 1
ATOM 748 C CA . SER A 1 93 ? -8.819 -5.599 -14.741 1.00 94.31 93 SER A CA 1
ATOM 749 C C . SER A 1 93 ? -8.500 -7.025 -15.206 1.00 94.31 93 SER A C 1
ATOM 751 O O . SER A 1 93 ? -9.358 -7.678 -15.800 1.00 94.31 93 SER A O 1
ATOM 753 N N . ALA A 1 94 ? -7.297 -7.530 -14.922 1.00 93.25 94 ALA A N 1
ATOM 754 C CA . ALA A 1 94 ? -6.856 -8.873 -15.283 1.00 93.25 94 ALA A CA 1
ATOM 755 C C . ALA A 1 94 ? -5.976 -9.482 -14.169 1.00 93.25 94 ALA A C 1
ATOM 757 O O . ALA A 1 94 ? -4.749 -9.510 -14.306 1.00 93.25 94 ALA A O 1
ATOM 758 N N . PRO A 1 95 ? -6.558 -10.029 -13.085 1.00 90.31 95 PRO A N 1
ATOM 759 C CA . PRO A 1 95 ? -5.795 -10.458 -11.905 1.00 90.31 95 PRO A CA 1
ATOM 760 C C . PRO A 1 95 ? -4.784 -11.568 -12.209 1.00 90.31 95 PRO A C 1
ATOM 762 O O . PRO A 1 95 ? -3.676 -11.574 -11.674 1.00 90.31 95 PRO A O 1
ATOM 765 N N . ALA A 1 96 ? -5.108 -12.454 -13.155 1.00 91.44 96 ALA A N 1
ATOM 766 C CA . ALA A 1 96 ? -4.198 -13.504 -13.607 1.00 91.44 96 ALA A CA 1
ATOM 767 C C . ALA A 1 96 ? -2.903 -12.968 -14.254 1.00 91.44 96 ALA A C 1
ATOM 769 O O . ALA A 1 96 ? -1.897 -13.669 -14.269 1.00 91.44 96 ALA A O 1
ATOM 770 N N . SER A 1 97 ? -2.882 -11.717 -14.734 1.00 90.06 97 SER A N 1
ATOM 771 C CA . SER A 1 97 ? -1.682 -11.100 -15.323 1.00 90.06 97 SER A CA 1
ATOM 772 C C . SER A 1 97 ? -0.539 -10.901 -14.320 1.00 90.06 97 SER A C 1
ATOM 774 O O . SER A 1 97 ? 0.614 -10.734 -14.725 1.00 90.06 97 SER A O 1
ATOM 776 N N . ALA A 1 98 ? -0.832 -10.933 -13.016 1.00 89.69 98 ALA A N 1
ATOM 777 C CA . ALA A 1 98 ? 0.178 -10.825 -11.971 1.00 89.69 98 ALA A CA 1
ATOM 778 C C . ALA A 1 98 ? 0.859 -12.168 -11.661 1.00 89.69 98 ALA A C 1
ATOM 780 O O . ALA A 1 98 ? 1.999 -12.170 -11.203 1.00 89.69 98 ALA A O 1
ATOM 781 N N . LEU A 1 99 ? 0.202 -13.301 -11.938 1.00 91.25 99 LEU A N 1
ATOM 782 C CA . LEU A 1 99 ? 0.670 -14.641 -11.562 1.00 91.25 99 LEU A CA 1
ATOM 783 C C . LEU A 1 99 ? 2.072 -14.983 -12.102 1.00 9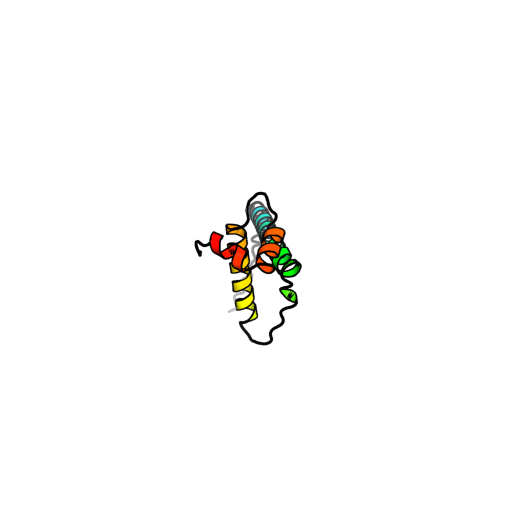1.25 99 LEU A C 1
ATOM 785 O O . LEU A 1 99 ? 2.907 -15.417 -11.300 1.00 91.25 99 LEU A O 1
ATOM 789 N N . PRO A 1 100 ? 2.407 -14.689 -13.377 1.00 92.62 100 PRO A N 1
ATOM 790 C CA . PRO A 1 100 ? 3.748 -14.953 -13.896 1.00 92.62 100 PRO A CA 1
ATOM 791 C C . PRO A 1 100 ? 4.849 -14.192 -13.154 1.00 92.62 100 PRO A C 1
ATOM 793 O O . PRO A 1 100 ? 5.978 -14.666 -13.065 1.00 92.62 100 PRO A O 1
ATOM 796 N N . LYS A 1 101 ? 4.534 -13.027 -12.569 1.00 88.12 101 LYS A N 1
ATOM 797 C CA . LYS A 1 101 ? 5.504 -12.228 -11.804 1.00 88.12 101 LYS A CA 1
ATOM 798 C C . LYS A 1 101 ? 5.880 -12.869 -10.466 1.00 88.12 101 LYS A C 1
ATOM 800 O O . LYS A 1 101 ? 6.903 -12.507 -9.895 1.00 88.12 101 LYS A O 1
ATOM 805 N N . PHE A 1 102 ? 5.082 -13.825 -9.995 1.00 87.31 102 PHE A N 1
ATOM 806 C CA . PHE A 1 102 ? 5.344 -14.616 -8.792 1.00 87.31 102 PHE A CA 1
ATOM 807 C C . PHE A 1 102 ? 5.836 -16.036 -9.107 1.00 87.31 102 PHE A C 1
ATOM 809 O O . PHE A 1 102 ? 6.001 -16.837 -8.192 1.00 87.31 102 PHE A O 1
ATOM 816 N N . GLY A 1 103 ? 6.079 -16.361 -10.383 1.00 89.12 103 GLY A N 1
ATOM 817 C CA . GLY A 1 103 ? 6.537 -17.688 -10.805 1.00 89.12 103 GLY A CA 1
ATOM 818 C C . GLY A 1 103 ? 5.427 -18.735 -10.936 1.00 89.12 103 GLY A C 1
ATOM 819 O O . GLY A 1 103 ? 5.731 -19.919 -11.061 1.00 89.12 103 GLY A O 1
ATOM 820 N N . PHE A 1 104 ? 4.158 -18.321 -10.925 1.00 87.31 104 PHE A N 1
ATOM 821 C CA . PHE A 1 104 ? 3.036 -19.195 -11.264 1.00 87.31 104 PHE A CA 1
ATOM 822 C C . PHE A 1 104 ? 2.829 -19.219 -12.786 1.00 87.31 104 PHE A C 1
ATOM 824 O O . PHE A 1 104 ? 2.938 -18.182 -13.445 1.00 87.31 104 PHE A O 1
ATOM 831 N N . ILE A 1 105 ? 2.548 -20.406 -13.326 1.00 77.19 105 ILE A N 1
ATOM 832 C CA . ILE A 1 105 ? 2.325 -20.696 -14.754 1.00 77.19 105 ILE A CA 1
ATOM 833 C C . ILE A 1 105 ? 0.848 -20.929 -15.041 1.00 77.19 105 ILE A C 1
ATOM 835 O O . ILE A 1 105 ? 0.195 -21.589 -14.202 1.00 77.19 105 ILE A O 1
#

Secondary structure (DSSP, 8-state):
------------------SHHHHHHHHHHHHHHHHHHHHHHHHHHHS-GGG----STTHHHHHHHHHHHHHHHHHHHS-TTS-HHHHHHHHHH-GGGGGGGGT--

pLDDT: mean 79.4, std 15.92, range [39.19, 94.31]

Sequence (105 aa):
MGNSAGGRWRNVQDSDAGQDDERGASIYIRGHWQVENCLHFIEDRWWDEDRHYTKRPGLAESFAALTNAALSVLRLIHPPNRPLRATDELIQSAPASALPKFGFI

Foldseek 3Di:
DDDDDPDDDDDPPPDPPPDVVVVVVVVVVVVVVVVVVVLCCCCCPQVVLVVDDDPDPPVNVVVVVVVVVVLVLLVVQDDPPDDSSVSVVVCVVPVVVCQVVVVHD

Radius of gyration: 25.85 Å; chains: 1; bounding box: 41×50×84 Å